Protein AF-A0A559J118-F1 (afdb_monomer_lite)

Sequence (179 aa):
MPCVEIKISGIELTEEFHTLVESSLTSALQEEISHVFPIELGFTEGSKEFEVCRQIAHNIMPGWTWITLEEARWAVRGRVDSDAVTARVHVLLLANAVYTPYRQEVAQKVKEVILPILKSSGKPVHLFVDVIEGEVDMTLPKDLFEPYLRDASDKLLTPGGVVQFIMAETMKALENERV

Foldseek 3Di:
DWEKEKEKEQDDCDPVLVVLLLVLLLQLCLQLLLQQQQVLLVDDPPDPLSVLLSVVSSLQSSVVYHYDYYYDFDADVNHGDNQEMEMEMEIEDEPSRGDPVSQVVSQVSSCVRVVVSRCVVVGHYHYHYGYHYDWDWDWRDCVSCVVPDPDPDGDTATSVSVSVSSSVSSVVVVVVVVD

pLDDT: mean 84.52, std 12.06, range [44.75, 97.06]

Radius of gyration: 18.4 Å; chains: 1; bounding box: 44×33×50 Å

Structure (mmCIF, N/CA/C/O backbone):
data_AF-A0A559J118-F1
#
_entry.id   AF-A0A559J118-F1
#
loop_
_atom_site.group_PDB
_atom_site.id
_atom_site.type_symbol
_atom_site.label_atom_id
_atom_site.label_alt_id
_atom_site.label_comp_id
_atom_site.label_asym_id
_atom_site.label_entity_id
_atom_site.label_seq_id
_atom_site.pdbx_PDB_ins_code
_atom_site.Cartn_x
_atom_site.Cartn_y
_atom_site.Cartn_z
_atom_site.occupancy
_atom_site.B_iso_or_equiv
_atom_site.auth_seq_id
_atom_site.auth_comp_id
_atom_site.auth_asym_id
_atom_site.auth_atom_id
_atom_site.pdbx_PDB_model_num
ATOM 1 N N . MET A 1 1 ? -0.985 -1.432 -9.648 1.00 68.81 1 MET A N 1
ATOM 2 C CA . MET A 1 1 ? -1.153 -0.347 -8.672 1.00 68.81 1 MET A CA 1
ATOM 3 C C . MET A 1 1 ? -1.927 -0.799 -7.477 1.00 68.81 1 MET A C 1
ATOM 5 O O . MET A 1 1 ? -2.841 -1.584 -7.689 1.00 68.81 1 MET A O 1
ATOM 9 N N . PRO A 1 2 ? -1.554 -0.330 -6.279 1.00 82.50 2 PRO A N 1
ATOM 10 C CA . PRO A 1 2 ? -2.226 -0.695 -5.050 1.00 82.50 2 PRO A CA 1
ATOM 11 C C . PRO A 1 2 ? -3.434 0.212 -4.787 1.00 82.50 2 PRO A C 1
ATOM 13 O O . PRO A 1 2 ? -3.292 1.408 -4.543 1.00 82.50 2 PRO A O 1
ATOM 16 N N . CYS A 1 3 ? -4.624 -0.373 -4.779 1.00 87.56 3 CYS A N 1
ATOM 17 C CA . CYS A 1 3 ? -5.732 0.154 -3.992 1.00 87.56 3 CYS A CA 1
ATOM 18 C C . CYS A 1 3 ? -5.719 -0.566 -2.641 1.00 87.56 3 CYS A C 1
ATOM 20 O O . CYS A 1 3 ? -5.677 -1.792 -2.597 1.00 87.56 3 CYS A O 1
ATOM 22 N N . VAL A 1 4 ? -5.711 0.172 -1.540 1.00 92.38 4 VAL A N 1
ATOM 23 C CA . VAL A 1 4 ? -5.685 -0.376 -0.188 1.00 92.38 4 VAL A CA 1
ATOM 24 C C . VAL A 1 4 ? -7.005 -0.065 0.491 1.00 92.38 4 VAL A C 1
ATOM 26 O O . VAL A 1 4 ? -7.297 1.084 0.808 1.00 92.38 4 VAL A O 1
ATOM 29 N N . GLU A 1 5 ? -7.792 -1.098 0.753 1.00 95.06 5 GLU A N 1
ATOM 30 C CA . GLU A 1 5 ? -9.034 -0.986 1.506 1.00 95.06 5 GLU A CA 1
ATOM 31 C C . GLU A 1 5 ? -8.819 -1.464 2.935 1.00 95.06 5 GLU A C 1
ATOM 33 O O . GLU A 1 5 ? -8.452 -2.619 3.173 1.00 95.06 5 GLU A O 1
ATOM 38 N N . ILE A 1 6 ? -9.080 -0.592 3.903 1.00 96.88 6 ILE A N 1
ATOM 39 C CA . ILE A 1 6 ? -8.840 -0.866 5.313 1.00 96.88 6 ILE A CA 1
ATOM 40 C C . ILE A 1 6 ? -10.147 -0.725 6.078 1.00 96.88 6 ILE A C 1
ATOM 42 O O . ILE A 1 6 ? -10.748 0.342 6.124 1.00 96.88 6 ILE A O 1
ATOM 46 N N . LYS A 1 7 ? -10.573 -1.809 6.726 1.00 96.88 7 LYS A N 1
ATOM 47 C CA . LYS A 1 7 ? -11.722 -1.805 7.638 1.00 96.88 7 LYS A CA 1
ATOM 48 C C . LYS A 1 7 ? -11.237 -2.025 9.061 1.00 96.88 7 LYS A C 1
ATOM 50 O O . LYS A 1 7 ? -10.631 -3.066 9.325 1.00 96.88 7 LYS A O 1
ATOM 55 N N . ILE A 1 8 ? -11.524 -1.091 9.967 1.00 95.62 8 ILE A N 1
ATOM 56 C CA . ILE A 1 8 ? -11.007 -1.094 11.346 1.00 95.62 8 ILE A CA 1
ATOM 57 C C . ILE A 1 8 ? -12.156 -1.013 12.352 1.00 95.62 8 ILE A C 1
ATOM 59 O O . ILE A 1 8 ? -13.116 -0.282 12.149 1.00 95.62 8 ILE A O 1
ATOM 63 N N . SER A 1 9 ? -12.047 -1.742 13.461 1.00 94.38 9 SER A N 1
ATOM 64 C CA . SER A 1 9 ? -12.923 -1.609 14.627 1.00 94.38 9 SER A CA 1
ATOM 65 C C . SER A 1 9 ? -12.130 -1.435 15.914 1.00 94.38 9 SER A C 1
ATOM 67 O O . SER A 1 9 ? -11.038 -1.990 16.042 1.00 94.38 9 SER A O 1
ATOM 69 N N . GLY A 1 10 ? -12.736 -0.796 16.917 1.00 91.06 10 GLY A N 1
ATOM 70 C CA . GLY A 1 10 ? -12.201 -0.738 18.284 1.00 91.06 10 GLY A CA 1
ATOM 71 C C . GLY A 1 10 ? -11.349 0.498 18.593 1.00 91.06 10 GLY A C 1
ATOM 72 O O . GLY A 1 10 ? -10.877 0.624 19.729 1.00 91.06 10 GLY A O 1
ATOM 73 N N . ILE A 1 11 ? -11.200 1.403 17.619 1.00 92.44 11 ILE A N 1
ATOM 74 C CA . ILE A 1 11 ? -10.596 2.738 17.735 1.00 92.44 11 ILE A CA 1
ATOM 75 C C . ILE A 1 11 ? -11.398 3.751 16.914 1.00 92.44 11 ILE A C 1
ATOM 77 O O . ILE A 1 11 ? -12.088 3.370 15.972 1.00 92.44 11 ILE A O 1
ATOM 81 N N . GLU A 1 12 ? -11.278 5.025 17.275 1.00 91.94 12 GLU A N 1
ATOM 82 C CA . GLU A 1 12 ? -11.799 6.147 16.495 1.00 91.94 12 GLU A CA 1
ATOM 83 C C . GLU A 1 12 ? -10.861 6.459 15.320 1.00 91.94 12 GLU A C 1
ATOM 85 O O . GLU A 1 12 ? -9.639 6.474 15.486 1.00 91.94 12 GLU A O 1
ATOM 90 N N . LEU A 1 13 ? -11.431 6.705 14.139 1.00 94.62 13 LEU A N 1
ATOM 91 C CA . LEU A 1 13 ? -10.691 7.063 12.928 1.00 94.62 13 LEU A CA 1
ATOM 92 C C . LEU A 1 13 ? -10.691 8.583 12.752 1.00 94.62 13 LEU A C 1
ATOM 94 O O . LEU A 1 13 ? -11.497 9.145 12.019 1.00 94.62 13 LEU A O 1
ATOM 98 N N . THR A 1 14 ? -9.807 9.262 13.478 1.00 95.69 14 THR A N 1
ATOM 99 C CA . THR A 1 14 ? -9.647 10.716 13.357 1.00 95.69 14 THR A CA 1
ATOM 100 C C . THR A 1 14 ? -8.950 11.093 12.046 1.00 95.69 14 THR A C 1
ATOM 102 O O . THR A 1 14 ? -8.224 10.289 11.466 1.00 95.69 14 THR A O 1
ATOM 105 N N . GLU A 1 15 ? -9.087 12.346 11.609 1.00 96.12 15 GLU A N 1
ATOM 106 C CA . GLU A 1 15 ? -8.354 12.883 10.445 1.00 96.12 15 GLU A CA 1
ATOM 107 C C . GLU A 1 15 ? -6.827 12.710 10.568 1.00 96.12 15 GLU A C 1
ATOM 109 O O . GLU A 1 15 ? -6.138 12.394 9.597 1.00 96.12 15 GLU A O 1
ATOM 114 N N . GLU A 1 16 ? -6.283 12.856 11.781 1.00 96.00 16 GLU A N 1
ATOM 115 C CA . GLU A 1 16 ? -4.859 12.619 12.053 1.00 96.00 16 GLU A CA 1
ATOM 116 C C . GLU A 1 16 ? -4.479 11.148 11.847 1.00 96.00 16 GLU A C 1
ATOM 118 O O . GLU A 1 16 ? -3.426 10.848 11.281 1.00 96.00 16 GLU A O 1
ATOM 123 N N . PHE A 1 17 ? -5.346 10.223 12.271 1.00 95.69 17 PHE A N 1
ATOM 124 C CA . PHE A 1 17 ? -5.152 8.792 12.062 1.00 95.69 17 PHE A CA 1
ATOM 125 C C . PHE A 1 17 ? -5.216 8.431 10.573 1.00 95.69 17 PHE A C 1
ATOM 127 O O . PHE A 1 17 ? -4.347 7.704 10.089 1.00 95.69 17 PHE A O 1
ATOM 134 N N . HIS A 1 18 ? -6.202 8.972 9.849 1.00 96.12 18 HIS A N 1
ATOM 135 C CA . HIS A 1 18 ? -6.320 8.836 8.396 1.00 96.12 18 HIS A CA 1
ATOM 136 C C . HIS A 1 18 ? -5.038 9.289 7.700 1.00 96.12 18 HIS A C 1
ATOM 138 O O . HIS A 1 18 ? -4.375 8.484 7.049 1.00 96.12 18 HIS A O 1
ATOM 144 N N . THR A 1 19 ? -4.620 10.530 7.950 1.00 96.50 19 THR A N 1
ATOM 145 C CA . THR A 1 19 ? -3.414 11.117 7.352 1.00 96.50 19 THR A CA 1
ATOM 146 C C . THR A 1 19 ? -2.168 10.278 7.646 1.00 96.50 19 THR A C 1
ATOM 148 O O . THR A 1 19 ? -1.349 10.034 6.755 1.00 96.50 19 THR A O 1
ATOM 151 N N . LEU A 1 20 ? -2.009 9.807 8.889 1.00 96.19 20 LEU A N 1
ATOM 152 C CA . LEU A 1 20 ? -0.879 8.966 9.283 1.00 96.19 20 LEU A CA 1
ATOM 153 C C . LEU A 1 20 ? -0.863 7.642 8.512 1.00 96.19 20 LEU A C 1
ATOM 155 O O . LEU A 1 20 ? 0.184 7.247 7.998 1.00 96.19 20 LEU A O 1
ATOM 159 N N . VAL A 1 21 ? -2.000 6.951 8.430 1.00 95.88 21 VAL A N 1
ATOM 160 C CA . VAL A 1 21 ? -2.093 5.665 7.732 1.00 95.88 21 VAL A CA 1
ATOM 161 C C . VAL A 1 21 ? -1.891 5.839 6.231 1.00 95.88 21 VAL A C 1
ATOM 163 O O . VAL A 1 21 ? -1.088 5.113 5.645 1.00 95.88 21 VAL A O 1
ATOM 166 N N . GLU A 1 22 ? -2.577 6.803 5.622 1.00 95.56 22 GLU A N 1
ATOM 167 C CA . GLU A 1 22 ? -2.520 7.081 4.187 1.00 95.56 22 GLU A CA 1
ATOM 168 C C . GLU A 1 22 ? -1.095 7.426 3.747 1.00 95.56 22 GLU A C 1
ATOM 170 O O . GLU A 1 22 ? -0.567 6.819 2.813 1.00 95.56 22 GLU A O 1
ATOM 175 N N . SER A 1 23 ? -0.424 8.331 4.464 1.00 95.12 23 SER A N 1
ATOM 176 C CA . SER A 1 23 ? 0.960 8.705 4.155 1.00 95.12 23 SER A CA 1
ATOM 177 C C . SER A 1 23 ? 1.944 7.550 4.372 1.00 95.12 23 SER A C 1
ATOM 179 O O . SER A 1 23 ? 2.778 7.287 3.502 1.00 95.12 23 SER A O 1
ATOM 181 N N . SER A 1 24 ? 1.822 6.815 5.483 1.00 95.38 24 SER A N 1
ATOM 182 C CA . SER A 1 24 ? 2.737 5.713 5.809 1.00 95.38 24 SER A CA 1
ATOM 183 C C . SER A 1 24 ? 2.621 4.557 4.817 1.00 95.38 24 SER A C 1
ATOM 185 O O . SER A 1 24 ? 3.631 4.014 4.370 1.00 95.38 24 SER A O 1
ATOM 187 N N . LEU A 1 25 ? 1.395 4.184 4.442 1.00 94.62 25 LEU A N 1
ATOM 188 C CA . LEU A 1 25 ? 1.163 3.126 3.464 1.00 94.62 25 LEU A CA 1
ATOM 189 C C . LEU A 1 25 ? 1.554 3.545 2.055 1.00 94.62 25 LEU A C 1
ATOM 191 O O . LEU A 1 25 ? 2.180 2.750 1.360 1.00 94.62 25 LEU A O 1
ATOM 195 N N . THR A 1 26 ? 1.223 4.771 1.644 1.00 93.31 26 THR A N 1
ATOM 196 C CA . THR A 1 26 ? 1.616 5.277 0.322 1.00 93.31 26 THR A CA 1
ATOM 197 C C . THR A 1 26 ? 3.131 5.235 0.171 1.00 93.31 26 THR A C 1
ATOM 199 O O . THR A 1 26 ? 3.627 4.687 -0.809 1.00 93.31 26 THR A O 1
ATOM 202 N N . SER A 1 27 ? 3.872 5.719 1.173 1.00 93.31 27 SER A N 1
ATOM 203 C CA . SER A 1 27 ? 5.338 5.686 1.161 1.00 93.31 27 SER A CA 1
ATOM 204 C C . SER A 1 27 ? 5.892 4.259 1.126 1.00 93.31 27 SER A C 1
ATOM 206 O O . SER A 1 27 ? 6.823 3.981 0.373 1.00 93.31 27 SER A O 1
ATOM 208 N N . ALA A 1 28 ? 5.336 3.343 1.922 1.00 92.44 28 ALA A N 1
ATOM 209 C CA . ALA A 1 28 ? 5.837 1.974 1.996 1.00 92.44 28 ALA A CA 1
ATOM 210 C C . ALA A 1 28 ? 5.549 1.168 0.721 1.00 92.44 28 ALA A C 1
ATOM 212 O O . ALA A 1 28 ? 6.398 0.409 0.259 1.00 92.44 28 ALA A O 1
ATOM 213 N N . LEU A 1 29 ? 4.367 1.350 0.131 1.00 90.75 29 LEU A N 1
ATOM 214 C CA . LEU A 1 29 ? 3.996 0.713 -1.131 1.00 90.75 29 LEU A CA 1
ATOM 215 C C . LEU A 1 29 ? 4.742 1.322 -2.317 1.00 90.75 29 LEU A C 1
ATOM 217 O O . LEU A 1 29 ? 5.098 0.595 -3.240 1.00 90.75 29 LEU A O 1
ATOM 221 N N . GLN A 1 30 ? 5.018 2.628 -2.287 1.00 90.75 30 GLN A N 1
ATOM 222 C CA . GLN A 1 30 ? 5.891 3.284 -3.255 1.00 90.75 30 GLN A CA 1
ATOM 223 C C . GLN A 1 30 ? 7.279 2.644 -3.267 1.00 90.75 30 GLN A C 1
ATOM 225 O O . GLN A 1 30 ? 7.756 2.265 -4.336 1.00 90.75 30 GLN A O 1
ATOM 230 N N . GLU A 1 31 ? 7.910 2.488 -2.104 1.00 90.75 31 GLU A N 1
ATOM 231 C CA . GLU A 1 31 ? 9.227 1.858 -1.994 1.00 90.75 31 GLU A CA 1
ATOM 232 C C . GLU A 1 31 ? 9.198 0.407 -2.497 1.00 90.75 31 GLU A C 1
ATOM 234 O O . GLU A 1 31 ? 9.971 0.050 -3.386 1.00 90.75 31 GLU A O 1
ATOM 239 N N . GLU A 1 32 ? 8.262 -0.397 -1.991 1.00 89.69 32 GLU A N 1
ATOM 240 C CA . GLU A 1 32 ? 8.183 -1.828 -2.291 1.00 89.69 32 GLU A CA 1
ATOM 241 C C . GLU A 1 32 ? 7.863 -2.095 -3.768 1.00 89.69 32 GLU A C 1
ATOM 243 O O . GLU A 1 32 ? 8.585 -2.808 -4.464 1.00 89.69 32 GLU A O 1
ATOM 248 N N . ILE A 1 33 ? 6.807 -1.474 -4.300 1.00 87.00 33 ILE A N 1
ATOM 249 C CA . ILE A 1 33 ? 6.373 -1.733 -5.675 1.00 87.00 33 ILE A CA 1
ATOM 250 C C . ILE A 1 33 ? 7.382 -1.158 -6.671 1.00 87.00 33 ILE A C 1
ATOM 252 O O . ILE A 1 33 ? 7.645 -1.795 -7.686 1.00 87.00 33 ILE A O 1
ATOM 256 N N . SER A 1 34 ? 7.982 0.007 -6.401 1.00 88.31 34 SER A N 1
ATOM 257 C CA . SER A 1 34 ? 9.007 0.559 -7.301 1.00 88.31 34 SER A CA 1
ATOM 258 C C . SER A 1 34 ? 10.265 -0.306 -7.377 1.00 88.31 34 SER A C 1
ATOM 260 O O . SER A 1 34 ? 10.939 -0.290 -8.404 1.00 88.31 34 SER A O 1
ATOM 262 N N . HIS A 1 35 ? 10.568 -1.074 -6.329 1.00 88.69 35 HIS A N 1
ATOM 263 C CA . HIS A 1 35 ? 11.668 -2.030 -6.321 1.00 88.69 35 HIS A CA 1
ATOM 264 C C . HIS A 1 35 ? 11.339 -3.310 -7.103 1.00 88.69 35 HIS A C 1
ATOM 266 O O . HIS A 1 35 ? 12.155 -3.767 -7.901 1.00 88.69 35 HIS A O 1
ATOM 272 N N . VAL A 1 36 ? 10.136 -3.859 -6.917 1.00 85.00 36 VAL A N 1
ATOM 273 C CA . VAL A 1 36 ? 9.718 -5.118 -7.558 1.00 85.00 36 VAL A CA 1
ATOM 274 C C . VAL A 1 36 ? 9.415 -4.938 -9.047 1.00 85.00 36 VAL A C 1
ATOM 276 O O . VAL A 1 36 ? 9.750 -5.790 -9.868 1.00 85.00 36 VAL A O 1
ATOM 279 N N . PHE A 1 37 ? 8.801 -3.817 -9.422 1.00 83.81 37 PHE A N 1
ATOM 280 C CA . PHE A 1 37 ? 8.283 -3.606 -10.772 1.00 83.81 37 PHE A CA 1
ATOM 281 C C . PHE A 1 37 ? 9.342 -3.738 -11.892 1.00 83.81 37 PHE A C 1
ATOM 283 O O . PHE A 1 37 ? 9.066 -4.420 -12.877 1.00 83.81 37 PHE A O 1
ATOM 290 N N . PRO A 1 38 ? 10.565 -3.180 -11.781 1.00 87.94 38 PRO A N 1
ATOM 291 C CA . PRO A 1 38 ? 11.620 -3.388 -12.777 1.00 87.94 38 PRO A CA 1
ATOM 292 C C . PRO A 1 38 ? 12.035 -4.857 -12.958 1.00 87.94 38 PRO A C 1
ATOM 294 O O . PRO A 1 38 ? 12.374 -5.259 -14.071 1.00 87.94 38 PRO A O 1
ATOM 297 N N . ILE A 1 39 ? 12.000 -5.658 -11.887 1.00 87.06 39 ILE A N 1
ATOM 298 C CA . ILE A 1 39 ? 12.344 -7.089 -11.935 1.00 87.06 39 ILE A CA 1
ATOM 299 C C . ILE A 1 39 ? 11.309 -7.840 -12.773 1.00 87.06 39 ILE A C 1
ATOM 301 O O . ILE A 1 39 ? 11.674 -8.640 -13.633 1.00 87.06 39 ILE A O 1
ATOM 305 N N . GLU A 1 40 ? 10.025 -7.524 -12.585 1.00 80.38 40 GLU A N 1
ATOM 306 C CA . GLU A 1 40 ? 8.917 -8.084 -13.375 1.00 80.38 40 GLU A CA 1
ATOM 307 C C . GLU A 1 40 ? 9.015 -7.729 -14.863 1.00 80.38 40 GLU A C 1
ATOM 309 O O . GLU A 1 40 ? 8.634 -8.516 -15.729 1.00 80.38 40 GLU A O 1
ATOM 314 N N . LEU A 1 41 ? 9.582 -6.563 -15.182 1.00 83.31 41 LEU A N 1
ATOM 315 C CA . LEU A 1 41 ? 9.878 -6.169 -16.561 1.00 83.31 41 LEU A CA 1
ATOM 316 C C . LEU A 1 41 ? 11.108 -6.880 -17.152 1.00 83.31 41 LEU A C 1
ATOM 318 O O . LEU A 1 41 ? 11.414 -6.700 -18.332 1.00 83.31 41 LEU A O 1
ATOM 322 N N . GLY A 1 42 ? 11.801 -7.705 -16.363 1.00 86.19 42 GLY A N 1
ATOM 323 C CA . GLY A 1 42 ? 12.974 -8.469 -16.779 1.00 86.19 42 GLY A CA 1
ATOM 324 C C . GLY A 1 42 ? 14.297 -7.714 -16.645 1.00 86.19 42 GLY A C 1
ATOM 325 O O . GLY A 1 42 ? 15.311 -8.175 -17.176 1.00 86.19 42 GLY A O 1
ATOM 326 N N . PHE A 1 43 ? 14.327 -6.571 -15.953 1.00 89.75 43 PHE A N 1
ATOM 327 C CA . PHE A 1 43 ? 15.576 -5.863 -15.689 1.00 89.75 43 PHE A CA 1
ATOM 328 C C . PHE A 1 43 ? 16.336 -6.504 -14.531 1.00 89.75 43 PHE A C 1
ATOM 330 O O . PHE A 1 43 ? 15.778 -6.859 -13.497 1.00 89.75 43 PHE A O 1
ATOM 337 N N . THR A 1 44 ? 17.648 -6.652 -14.711 1.00 92.38 44 THR A N 1
ATOM 338 C CA . THR A 1 44 ? 18.525 -7.213 -13.678 1.00 92.38 44 THR A CA 1
ATOM 339 C C . THR A 1 44 ? 18.790 -6.164 -12.606 1.00 92.38 44 THR A C 1
ATOM 341 O O . THR A 1 44 ? 19.139 -5.031 -12.936 1.00 92.38 44 THR A O 1
ATOM 344 N N . GLU A 1 45 ? 18.665 -6.531 -11.335 1.00 91.81 45 GLU A N 1
ATOM 345 C CA . GLU A 1 45 ? 18.961 -5.634 -10.217 1.00 91.81 45 GLU A CA 1
ATOM 346 C C . GLU A 1 45 ? 20.385 -5.052 -10.319 1.00 91.81 45 GLU A C 1
ATOM 348 O O . GLU A 1 45 ? 21.342 -5.752 -10.661 1.00 91.81 45 GLU A O 1
ATOM 353 N N . GLY A 1 46 ? 20.513 -3.742 -10.089 1.00 90.06 46 GLY A N 1
ATOM 354 C CA . GLY A 1 46 ? 21.766 -2.995 -10.247 1.00 90.06 46 GLY A CA 1
ATOM 355 C C . GLY A 1 46 ? 22.149 -2.649 -11.694 1.00 90.06 46 GLY A C 1
ATOM 356 O O . GLY A 1 46 ? 23.152 -1.964 -11.908 1.00 90.06 46 GLY A O 1
ATOM 357 N N . SER A 1 47 ? 21.377 -3.083 -12.698 1.00 94.94 47 SER A N 1
ATOM 358 C CA . SER A 1 47 ? 21.516 -2.569 -14.067 1.00 94.94 47 SER A CA 1
ATOM 359 C C . SER A 1 47 ? 21.036 -1.119 -14.167 1.00 94.94 47 SER A C 1
ATOM 361 O O . SER A 1 47 ? 20.248 -0.636 -13.352 1.00 94.94 47 SER A O 1
ATOM 363 N N . LYS A 1 48 ? 21.490 -0.410 -15.203 1.00 93.50 48 LYS A N 1
ATOM 364 C CA . LYS A 1 48 ? 21.070 0.976 -15.431 1.00 93.50 48 LYS A CA 1
ATOM 365 C C . LYS A 1 48 ? 19.571 1.054 -15.737 1.00 93.50 48 LYS A C 1
ATOM 367 O O . LYS A 1 48 ? 18.882 1.946 -15.255 1.00 93.50 48 LYS A O 1
ATOM 372 N N . GLU A 1 49 ? 19.074 0.095 -16.511 1.00 93.19 49 GLU A N 1
ATOM 373 C CA . GLU A 1 49 ? 17.666 -0.088 -16.846 1.00 93.19 49 GLU A CA 1
ATOM 374 C C . GLU A 1 49 ? 16.814 -0.258 -15.586 1.00 93.19 49 GLU A C 1
ATOM 376 O O . GLU A 1 49 ? 15.767 0.377 -15.459 1.00 93.19 49 GLU A O 1
ATOM 381 N N . PHE A 1 50 ? 17.296 -1.064 -14.636 1.00 93.88 50 PHE A N 1
ATOM 382 C CA . PHE A 1 50 ? 16.639 -1.275 -13.353 1.00 93.88 50 PHE A CA 1
ATOM 383 C C . PHE A 1 50 ? 16.518 0.027 -12.556 1.00 93.88 50 PHE A C 1
ATOM 385 O O . PHE A 1 50 ? 15.413 0.377 -12.147 1.00 93.88 50 PHE A O 1
ATOM 392 N N . GLU A 1 51 ? 17.611 0.777 -12.379 1.00 94.38 51 GLU A N 1
ATOM 393 C CA . GLU A 1 51 ? 17.592 2.013 -11.580 1.00 94.38 51 GLU A CA 1
ATOM 394 C C . GLU A 1 51 ? 16.708 3.100 -12.205 1.00 94.38 51 GLU A C 1
ATOM 396 O O . GLU A 1 51 ? 15.928 3.751 -11.508 1.00 94.38 51 GLU A O 1
ATOM 401 N N . VAL A 1 52 ? 16.767 3.264 -13.531 1.00 92.31 52 VAL A N 1
ATOM 402 C CA . VAL A 1 52 ? 15.916 4.227 -14.246 1.00 92.31 52 VAL A CA 1
ATOM 403 C C . VAL A 1 52 ? 14.443 3.834 -14.134 1.00 92.31 52 VAL A C 1
ATOM 405 O O . VAL A 1 52 ? 13.608 4.669 -13.781 1.00 92.31 52 VAL A O 1
ATOM 408 N N . CYS A 1 53 ? 14.111 2.563 -14.381 1.00 89.88 53 CYS A N 1
ATOM 409 C CA . CYS A 1 53 ? 12.741 2.073 -14.260 1.00 89.88 53 CYS A CA 1
ATOM 410 C C . CYS A 1 53 ? 12.213 2.222 -12.829 1.00 89.88 53 CYS A C 1
ATOM 412 O O . CYS A 1 53 ? 11.076 2.656 -12.631 1.00 89.88 53 CYS A O 1
ATOM 414 N N . ARG A 1 54 ? 13.039 1.898 -11.828 1.00 92.12 54 ARG A N 1
ATOM 415 C CA . ARG A 1 54 ? 12.718 2.065 -10.409 1.00 92.12 54 ARG A CA 1
ATOM 416 C C . ARG A 1 54 ? 12.404 3.520 -10.092 1.00 92.12 54 ARG A C 1
ATOM 418 O O . ARG A 1 54 ? 11.379 3.789 -9.475 1.00 92.12 54 ARG A O 1
ATOM 425 N N . GLN A 1 55 ? 13.232 4.460 -10.547 1.00 90.56 55 GLN A N 1
ATOM 426 C CA . GLN A 1 55 ? 13.015 5.889 -10.314 1.00 90.56 55 GLN A CA 1
ATOM 427 C C . GLN A 1 55 ? 11.712 6.388 -10.952 1.00 90.56 55 GLN A C 1
ATOM 429 O O . GLN A 1 55 ? 10.971 7.148 -10.325 1.00 90.56 55 GLN A O 1
ATOM 434 N N . ILE A 1 56 ? 11.410 5.953 -12.178 1.00 87.31 56 ILE A N 1
ATOM 435 C CA . ILE A 1 56 ? 10.158 6.294 -12.866 1.00 87.31 56 ILE A CA 1
ATOM 436 C C . ILE A 1 56 ? 8.965 5.730 -12.088 1.00 87.31 56 ILE A C 1
ATOM 438 O O . ILE A 1 56 ? 8.065 6.484 -11.723 1.00 87.31 56 ILE A O 1
ATOM 442 N N . ALA A 1 57 ? 8.977 4.432 -11.772 1.00 86.00 57 ALA A N 1
ATOM 443 C CA . ALA A 1 57 ? 7.914 3.792 -11.001 1.00 86.00 57 ALA A CA 1
ATOM 444 C C . ALA A 1 57 ? 7.716 4.476 -9.638 1.00 86.00 57 ALA A C 1
ATOM 446 O O . ALA A 1 57 ? 6.583 4.756 -9.248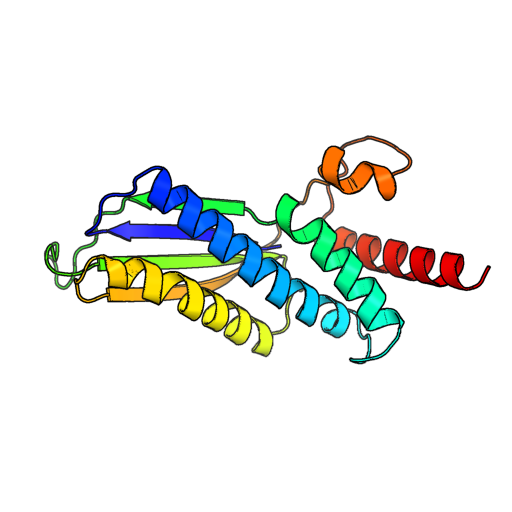 1.00 86.00 57 ALA A O 1
ATOM 447 N N . HIS A 1 58 ? 8.811 4.814 -8.954 1.00 89.06 58 HIS A N 1
ATOM 448 C CA . HIS A 1 58 ? 8.806 5.524 -7.681 1.00 89.06 58 HIS A CA 1
ATOM 449 C C . HIS A 1 58 ? 8.142 6.900 -7.792 1.00 89.06 58 HIS A C 1
ATOM 451 O O . HIS A 1 58 ? 7.296 7.231 -6.969 1.00 89.06 58 HIS A O 1
ATOM 457 N N . ASN A 1 59 ? 8.477 7.699 -8.806 1.00 84.62 59 ASN A N 1
ATOM 458 C CA . ASN A 1 59 ? 7.914 9.044 -8.979 1.00 84.62 59 ASN A CA 1
ATOM 459 C C . ASN A 1 59 ? 6.409 9.028 -9.241 1.00 84.62 59 ASN A C 1
ATOM 461 O O . ASN A 1 59 ? 5.705 9.968 -8.884 1.00 84.62 59 ASN A O 1
ATOM 465 N N . ILE A 1 60 ? 5.931 7.963 -9.873 1.00 80.00 60 ILE A N 1
ATOM 466 C CA . ILE A 1 60 ? 4.551 7.883 -10.305 1.00 80.00 60 ILE A CA 1
ATOM 467 C C . ILE A 1 60 ? 3.647 7.255 -9.229 1.00 80.00 60 ILE A C 1
ATOM 469 O O . ILE A 1 60 ? 2.503 7.683 -9.064 1.00 80.00 60 ILE A O 1
ATOM 473 N N . MET A 1 61 ? 4.147 6.268 -8.476 1.00 82.19 61 MET A N 1
ATOM 474 C CA . MET A 1 61 ? 3.341 5.460 -7.547 1.00 82.19 61 MET A CA 1
ATOM 475 C C . MET A 1 61 ? 2.442 6.254 -6.578 1.00 82.19 61 MET A C 1
ATOM 477 O O . MET A 1 61 ? 1.328 5.785 -6.332 1.00 82.19 61 MET A O 1
ATOM 481 N N . PRO A 1 62 ? 2.834 7.432 -6.041 1.00 82.31 62 PRO A N 1
ATOM 482 C CA . PRO A 1 62 ? 1.961 8.205 -5.157 1.00 82.31 62 PRO A CA 1
ATOM 483 C C . PRO A 1 62 ? 0.630 8.622 -5.796 1.00 82.31 62 PRO A C 1
ATOM 485 O O . PRO A 1 62 ? -0.408 8.484 -5.162 1.00 82.31 62 PRO A O 1
ATOM 488 N N . GLY A 1 63 ? 0.620 9.045 -7.067 1.00 79.31 63 GLY A N 1
ATOM 489 C CA . GLY A 1 63 ? -0.615 9.423 -7.788 1.00 79.31 63 GLY A CA 1
ATOM 490 C C . GLY A 1 63 ? -1.520 8.251 -8.162 1.00 79.31 63 GLY A C 1
ATOM 491 O O . GLY A 1 63 ? -2.581 8.407 -8.761 1.00 79.31 63 GLY A O 1
ATOM 492 N N . TRP A 1 64 ? -1.046 7.061 -7.849 1.00 80.88 64 TRP A N 1
ATOM 493 C CA . TRP A 1 64 ? -1.467 5.780 -8.374 1.00 80.88 64 TRP A CA 1
ATOM 494 C C . TRP A 1 64 ? -1.800 4.806 -7.232 1.00 80.88 64 TRP A C 1
ATOM 496 O O . TRP A 1 64 ? -2.345 3.726 -7.457 1.00 80.88 64 TRP A O 1
ATOM 506 N N . THR A 1 65 ? -1.515 5.213 -5.994 1.00 86.81 65 THR A N 1
ATOM 507 C CA . THR A 1 65 ? -1.869 4.506 -4.770 1.00 86.81 65 THR A CA 1
ATOM 508 C C . THR A 1 65 ? -3.150 5.100 -4.225 1.00 86.81 65 THR A C 1
ATOM 510 O O . THR A 1 65 ? -3.214 6.292 -3.933 1.00 86.81 65 THR A O 1
ATOM 513 N N . TRP A 1 66 ? -4.181 4.275 -4.096 1.00 88.00 66 TRP A N 1
ATOM 514 C CA . TRP A 1 66 ? -5.455 4.692 -3.521 1.00 88.00 66 TRP A CA 1
ATOM 515 C C . TRP A 1 66 ? -5.627 4.011 -2.184 1.00 88.00 66 TRP A C 1
ATOM 517 O O . TRP A 1 66 ? -5.345 2.825 -2.056 1.00 88.00 66 TRP A O 1
ATOM 527 N N . ILE A 1 67 ? -6.069 4.754 -1.180 1.00 92.62 67 ILE A N 1
ATOM 528 C CA . ILE A 1 67 ? -6.254 4.221 0.162 1.00 92.62 67 ILE A CA 1
ATOM 529 C C . ILE A 1 67 ? -7.631 4.654 0.634 1.00 92.62 67 ILE A C 1
ATOM 531 O O . ILE A 1 67 ? -8.004 5.818 0.517 1.00 92.62 67 ILE A O 1
ATOM 535 N N . THR A 1 68 ? -8.394 3.700 1.151 1.00 94.62 68 THR A N 1
ATOM 536 C CA . THR A 1 68 ? -9.652 3.959 1.839 1.00 94.62 68 THR A CA 1
ATOM 537 C C . THR A 1 68 ? -9.612 3.330 3.220 1.00 94.62 68 THR A C 1
ATOM 539 O O . THR A 1 68 ? -9.154 2.199 3.404 1.00 94.62 68 THR A O 1
ATOM 542 N N . LEU A 1 69 ? -10.074 4.096 4.202 1.00 96.44 69 LEU A N 1
ATOM 543 C CA . LEU A 1 69 ? -10.203 3.682 5.586 1.00 96.44 69 LEU A CA 1
ATOM 544 C C . LEU A 1 69 ? -11.662 3.826 5.991 1.00 96.44 69 LEU A C 1
ATOM 546 O O . LEU A 1 69 ? -12.258 4.889 5.829 1.00 96.44 69 LEU A O 1
ATOM 550 N N . GLU A 1 70 ? -12.221 2.762 6.550 1.00 96.50 70 GLU A N 1
ATOM 551 C CA . GLU A 1 70 ? -13.602 2.731 7.009 1.00 96.50 70 GLU A CA 1
ATOM 552 C C . GLU A 1 70 ? -13.696 2.136 8.413 1.00 96.50 70 GLU A C 1
ATOM 554 O O . GLU A 1 70 ? -13.066 1.117 8.735 1.00 96.50 70 GLU A O 1
ATOM 559 N N . GLU A 1 71 ? -14.556 2.729 9.240 1.00 94.56 71 GLU A N 1
ATOM 560 C CA . GLU A 1 71 ? -14.956 2.111 10.497 1.00 94.56 71 GLU A CA 1
ATOM 561 C C . GLU A 1 71 ? -15.854 0.902 10.205 1.00 94.56 71 GLU A C 1
ATOM 563 O O . GLU A 1 71 ? -16.753 0.927 9.361 1.00 94.56 71 GLU A O 1
ATOM 568 N N . ALA A 1 72 ? -15.614 -0.189 10.920 1.00 92.56 72 ALA A N 1
ATOM 569 C CA . ALA A 1 72 ? -16.366 -1.418 10.793 1.00 92.56 72 ALA A CA 1
ATOM 570 C C . ALA A 1 72 ? -16.757 -1.964 12.163 1.00 92.56 72 ALA A C 1
ATOM 572 O O . ALA A 1 72 ? -16.086 -1.763 13.172 1.00 92.56 72 ALA A O 1
ATOM 573 N N . ARG A 1 73 ? -17.833 -2.750 12.190 1.00 90.31 73 ARG A N 1
ATOM 574 C CA . ARG A 1 73 ? -18.249 -3.500 13.375 1.00 90.31 73 ARG A CA 1
ATOM 575 C C . ARG A 1 73 ? -17.897 -4.970 13.205 1.00 90.31 73 ARG A C 1
ATOM 577 O O . ARG A 1 73 ? -18.485 -5.651 12.368 1.00 90.31 73 ARG A O 1
ATOM 584 N N . TRP A 1 74 ? -16.995 -5.469 14.042 1.00 87.62 74 TRP A N 1
ATOM 585 C CA . TRP A 1 74 ? -16.575 -6.869 14.031 1.00 87.62 74 TRP A CA 1
ATOM 586 C C . TRP A 1 74 ? -17.141 -7.619 15.231 1.00 87.62 74 TRP A C 1
ATOM 588 O O . TRP A 1 74 ? -17.175 -7.105 16.348 1.00 87.62 74 TRP A O 1
ATOM 598 N N . ALA A 1 75 ? -17.603 -8.846 14.992 1.00 85.81 75 ALA A N 1
ATOM 599 C CA . ALA A 1 75 ? -18.044 -9.752 16.041 1.00 85.81 75 ALA A CA 1
ATOM 600 C C . ALA A 1 75 ? -17.136 -10.985 16.064 1.00 85.81 75 ALA A C 1
ATOM 602 O O . ALA A 1 75 ? -17.119 -11.775 15.121 1.00 85.81 75 ALA A O 1
ATOM 603 N N . VAL A 1 76 ? -16.412 -11.178 17.162 1.00 73.19 76 VAL A N 1
ATOM 604 C CA . VAL A 1 76 ? -15.587 -12.360 17.412 1.00 73.19 76 VAL A CA 1
ATOM 605 C C . VAL A 1 76 ? -16.386 -13.296 18.314 1.00 73.19 76 VAL A C 1
ATOM 607 O O . VAL A 1 76 ? -16.891 -12.897 19.361 1.00 73.19 76 VAL A O 1
ATOM 610 N N . ARG A 1 77 ? -16.571 -14.553 17.885 1.00 80.00 77 ARG A N 1
ATOM 611 C CA . ARG A 1 77 ? -17.404 -15.548 18.600 1.00 80.00 77 ARG A CA 1
ATOM 612 C C . ARG A 1 77 ? -18.839 -15.055 18.873 1.00 80.00 77 ARG A C 1
ATOM 614 O O . ARG A 1 77 ? -19.434 -15.377 19.898 1.00 80.00 77 ARG A O 1
ATOM 621 N N . GLY A 1 78 ? -19.389 -14.256 17.956 1.00 84.69 78 GLY A N 1
ATOM 622 C CA . GLY A 1 78 ? -20.750 -13.721 18.051 1.00 84.69 78 GLY A CA 1
ATOM 623 C C . GLY A 1 78 ? -20.915 -12.510 18.977 1.00 84.69 78 GLY A C 1
ATOM 624 O O . GLY A 1 78 ? -22.049 -12.132 19.263 1.00 84.69 78 GLY A O 1
ATOM 625 N N . ARG A 1 79 ? -19.825 -11.890 19.452 1.00 84.81 79 ARG A N 1
ATOM 626 C CA . ARG A 1 79 ? -19.866 -10.677 20.286 1.00 84.81 79 ARG A CA 1
ATOM 627 C C . ARG A 1 79 ? -18.871 -9.641 19.785 1.00 84.81 79 ARG A C 1
ATOM 629 O O . ARG A 1 79 ? -17.824 -10.001 19.262 1.00 84.81 79 ARG A O 1
ATOM 636 N N . VAL A 1 80 ? -19.205 -8.363 19.940 1.00 84.25 80 VAL A N 1
ATOM 637 C CA . VAL A 1 80 ? -18.239 -7.285 19.698 1.00 84.25 80 VAL A CA 1
ATOM 638 C C . VAL A 1 80 ? -17.208 -7.336 20.816 1.00 84.25 80 VAL A C 1
ATOM 640 O O . VAL A 1 80 ? -17.585 -7.334 21.987 1.00 84.25 80 VAL A O 1
ATOM 643 N N . ASP A 1 81 ? -15.936 -7.415 20.445 1.00 82.81 81 ASP A N 1
ATOM 644 C CA . ASP A 1 81 ? -14.825 -7.314 21.382 1.00 82.81 81 ASP A CA 1
ATOM 645 C C . ASP A 1 81 ? -14.385 -5.848 21.453 1.00 82.81 81 ASP A C 1
ATOM 647 O O . ASP A 1 81 ? -13.761 -5.335 20.527 1.00 82.81 81 ASP A O 1
ATOM 651 N N . SER A 1 82 ? -14.788 -5.144 22.513 1.00 84.00 82 SER A N 1
ATOM 652 C CA . SER A 1 82 ? -14.428 -3.736 22.731 1.00 84.00 82 SER A CA 1
ATOM 653 C C . SER A 1 82 ? -12.985 -3.547 23.200 1.00 84.00 82 SER A C 1
ATOM 655 O O . SER A 1 82 ? -12.455 -2.428 23.132 1.00 84.00 82 SER A O 1
ATOM 657 N N . ASP A 1 83 ? -12.359 -4.626 23.670 1.00 89.88 83 ASP A N 1
ATOM 658 C CA . ASP A 1 83 ? -11.048 -4.603 24.309 1.00 89.88 83 ASP A CA 1
ATOM 659 C C . ASP A 1 83 ? -9.923 -4.866 23.305 1.00 89.88 83 ASP A C 1
ATOM 661 O O . ASP A 1 83 ? -8.758 -4.689 23.645 1.00 89.88 83 ASP A O 1
ATOM 665 N N . ALA A 1 84 ? -10.257 -5.204 22.056 1.00 92.62 84 ALA A N 1
ATOM 666 C CA . ALA A 1 84 ? -9.315 -5.419 20.966 1.00 92.62 84 ALA A CA 1
ATOM 667 C C . ALA A 1 84 ? -9.566 -4.473 19.781 1.00 92.62 84 ALA A C 1
ATOM 669 O O . ALA A 1 84 ? -10.673 -3.985 19.547 1.00 92.62 84 ALA A O 1
ATOM 670 N N . VAL A 1 85 ? -8.519 -4.253 18.991 1.00 94.81 85 VAL A N 1
ATOM 671 C CA . VAL A 1 85 ? -8.602 -3.638 17.665 1.00 94.81 85 VAL A CA 1
ATOM 672 C C . VAL A 1 85 ? -8.608 -4.747 16.631 1.00 94.81 85 VAL A C 1
ATOM 674 O O . VAL A 1 85 ? -7.746 -5.625 16.653 1.00 94.81 85 VAL A O 1
ATOM 677 N N . THR A 1 86 ? -9.560 -4.706 15.706 1.00 94.75 86 THR A N 1
ATOM 678 C CA . THR A 1 86 ? -9.579 -5.621 14.560 1.00 94.75 86 THR A CA 1
ATOM 679 C C . THR A 1 86 ? -9.452 -4.812 13.288 1.00 94.75 86 THR A C 1
ATOM 681 O O . THR A 1 86 ? -10.188 -3.848 13.100 1.00 94.75 86 THR A O 1
ATOM 684 N N . ALA A 1 87 ? -8.524 -5.198 12.422 1.00 95.50 87 ALA A N 1
ATOM 685 C CA . ALA A 1 87 ? -8.307 -4.553 11.141 1.00 95.50 87 ALA A CA 1
ATOM 686 C C . ALA A 1 87 ? -8.195 -5.596 10.030 1.00 95.50 87 ALA A C 1
ATOM 688 O O . ALA A 1 87 ? -7.480 -6.593 10.160 1.00 95.50 87 ALA A O 1
ATOM 689 N N . ARG A 1 88 ? -8.884 -5.342 8.920 1.00 95.94 88 ARG A N 1
ATOM 690 C CA . ARG A 1 88 ? -8.708 -6.069 7.664 1.00 95.94 88 ARG A CA 1
ATOM 691 C C . ARG A 1 88 ? -8.207 -5.102 6.611 1.00 95.94 88 ARG A C 1
ATOM 693 O O . ARG A 1 88 ? -8.880 -4.113 6.339 1.00 95.94 88 ARG A O 1
ATOM 700 N N . VAL A 1 89 ? -7.070 -5.430 6.020 1.00 96.81 89 VAL A N 1
ATOM 701 C CA . VAL A 1 89 ? -6.463 -4.702 4.913 1.00 96.81 89 VAL A CA 1
ATOM 702 C C . VAL A 1 89 ? -6.545 -5.574 3.667 1.00 96.81 89 VAL A C 1
ATOM 704 O O . VAL A 1 89 ? -6.051 -6.702 3.670 1.00 96.81 89 VAL A O 1
ATOM 707 N N . HIS A 1 90 ? -7.172 -5.070 2.613 1.00 94.44 90 HIS A N 1
ATOM 708 C CA . HIS A 1 90 ? -7.090 -5.645 1.277 1.00 94.44 90 HIS A CA 1
ATOM 709 C C . HIS A 1 90 ? -6.215 -4.745 0.418 1.00 94.44 90 HIS A C 1
ATOM 711 O O . HIS A 1 90 ? -6.512 -3.566 0.268 1.00 94.44 90 HIS A O 1
ATOM 717 N N . VAL A 1 91 ? -5.155 -5.301 -0.152 1.00 91.75 91 VAL A N 1
ATOM 718 C CA . VAL A 1 91 ? -4.319 -4.620 -1.137 1.00 91.75 91 VAL A CA 1
ATOM 719 C C . VAL A 1 91 ? -4.685 -5.182 -2.501 1.00 91.75 91 VAL A C 1
ATOM 721 O O . VAL A 1 91 ? -4.334 -6.311 -2.830 1.00 91.75 91 VAL A O 1
ATOM 724 N N . LEU A 1 92 ? -5.419 -4.415 -3.291 1.00 87.62 92 LEU A N 1
ATOM 725 C CA . LEU A 1 92 ? -5.740 -4.751 -4.665 1.00 87.62 92 LEU A CA 1
ATOM 726 C C . LEU A 1 92 ? -4.605 -4.261 -5.555 1.00 87.62 92 LEU A C 1
ATOM 728 O O . LEU A 1 92 ? -4.379 -3.061 -5.671 1.00 87.62 92 LEU A O 1
ATOM 732 N N . LEU A 1 93 ? -3.886 -5.189 -6.167 1.00 84.25 93 LEU A N 1
ATOM 733 C CA . LEU A 1 93 ? -2.859 -4.925 -7.155 1.00 84.25 93 LEU A CA 1
ATOM 734 C C . LEU A 1 93 ? -3.422 -5.116 -8.563 1.00 84.25 93 LEU A C 1
ATOM 736 O O . LEU A 1 93 ? -4.372 -5.858 -8.802 1.00 84.25 93 LEU A O 1
ATOM 740 N N . LEU A 1 94 ? -2.791 -4.445 -9.515 1.00 75.44 94 LEU A N 1
ATOM 741 C CA . LEU A 1 94 ? -3.080 -4.622 -10.932 1.00 75.44 94 LEU A CA 1
ATOM 742 C C . LEU A 1 94 ? -2.694 -6.050 -11.347 1.00 75.44 94 LEU A C 1
ATOM 744 O O . LEU A 1 94 ? -1.633 -6.536 -10.952 1.00 75.44 94 LEU A O 1
ATOM 748 N N . ALA A 1 95 ? -3.537 -6.708 -12.139 1.00 72.31 95 ALA A N 1
ATOM 749 C CA . ALA A 1 95 ? -3.268 -8.051 -12.644 1.00 72.31 95 ALA A CA 1
ATOM 750 C C . ALA A 1 95 ? -1.901 -8.127 -13.344 1.00 72.31 95 ALA A C 1
ATOM 752 O O . ALA A 1 95 ? -1.586 -7.285 -14.191 1.00 72.31 95 ALA A O 1
ATOM 753 N N . ASN A 1 96 ? -1.109 -9.150 -13.006 1.00 65.81 96 ASN A N 1
ATOM 754 C 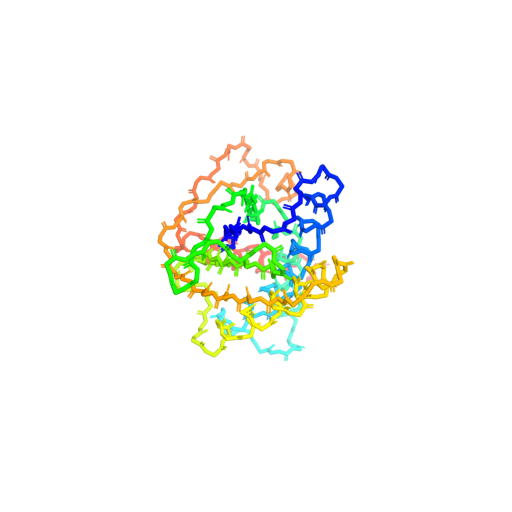CA . ASN A 1 96 ? 0.261 -9.351 -13.499 1.00 65.81 96 ASN A CA 1
ATOM 755 C C . ASN A 1 96 ? 1.256 -8.233 -13.136 1.00 65.81 96 ASN A C 1
ATOM 757 O O . ASN A 1 96 ? 2.321 -8.153 -13.741 1.00 65.81 96 ASN A O 1
ATOM 761 N N . ALA A 1 97 ? 0.935 -7.354 -12.185 1.00 63.09 97 ALA A N 1
ATOM 762 C CA . ALA A 1 97 ? 1.874 -6.312 -11.776 1.00 63.09 97 ALA A CA 1
ATOM 763 C C . ALA A 1 97 ? 2.979 -6.821 -10.847 1.00 63.09 97 ALA A C 1
ATOM 765 O O . ALA A 1 97 ? 3.968 -6.117 -10.668 1.00 63.09 97 ALA A O 1
ATOM 766 N N . VAL A 1 98 ? 2.774 -7.976 -10.204 1.00 63.75 98 VAL A N 1
ATOM 767 C CA . VAL A 1 98 ? 3.632 -8.488 -9.132 1.00 63.75 98 VAL A CA 1
ATOM 768 C C . VAL A 1 98 ? 3.572 -10.026 -9.113 1.00 63.75 98 VAL A C 1
ATOM 770 O O . VAL A 1 98 ? 2.487 -10.594 -8.981 1.00 63.75 98 VAL A O 1
ATOM 773 N N . TYR A 1 99 ? 4.710 -10.722 -9.216 1.00 67.31 99 TYR A N 1
ATOM 774 C CA . TYR A 1 99 ? 4.776 -12.186 -9.125 1.00 67.31 99 TYR A CA 1
ATOM 775 C C . TYR A 1 99 ? 4.426 -12.696 -7.710 1.00 67.31 99 TYR A C 1
ATOM 777 O O . TYR A 1 99 ? 4.458 -11.978 -6.711 1.00 67.31 99 TYR A O 1
ATOM 785 N N . THR A 1 100 ? 4.057 -13.977 -7.595 1.00 68.56 100 THR A N 1
ATOM 786 C CA . THR A 1 100 ? 3.494 -14.562 -6.356 1.00 68.56 100 THR A CA 1
ATOM 787 C C . THR A 1 100 ? 4.333 -14.377 -5.080 1.00 68.56 100 THR A C 1
ATOM 789 O O . THR A 1 100 ? 3.736 -14.058 -4.051 1.00 68.56 100 THR A O 1
ATOM 792 N N . PRO A 1 101 ? 5.668 -14.548 -5.091 1.00 74.56 101 PRO A N 1
ATOM 793 C CA . PRO A 1 101 ? 6.524 -14.274 -3.935 1.00 74.56 101 PRO A CA 1
ATOM 794 C C . PRO A 1 101 ? 6.409 -12.823 -3.452 1.00 74.56 101 PRO A C 1
ATOM 796 O O . PRO A 1 101 ? 6.210 -12.583 -2.265 1.00 74.56 101 PRO A O 1
ATOM 799 N N . TYR A 1 102 ? 6.381 -11.865 -4.374 1.00 78.38 102 TYR A N 1
ATOM 800 C CA . TYR A 1 102 ? 6.309 -10.444 -4.048 1.00 78.38 102 TYR A CA 1
ATOM 801 C C . TYR A 1 102 ? 4.951 -10.013 -3.484 1.00 78.38 102 TYR A C 1
ATOM 803 O O . TYR A 1 102 ? 4.868 -9.046 -2.732 1.00 78.38 102 TYR A O 1
ATOM 811 N N . ARG A 1 103 ? 3.867 -10.761 -3.744 1.00 83.06 103 ARG A N 1
ATOM 812 C CA . ARG A 1 103 ? 2.590 -10.534 -3.041 1.00 83.06 103 ARG A CA 1
ATOM 813 C C . ARG A 1 103 ? 2.733 -10.730 -1.532 1.00 83.06 103 ARG A C 1
ATOM 815 O O . ARG A 1 103 ? 2.118 -10.000 -0.759 1.00 83.06 103 ARG A O 1
ATOM 822 N N . GLN A 1 104 ? 3.549 -11.693 -1.103 1.00 86.00 104 GLN A N 1
ATOM 823 C CA . GLN A 1 104 ? 3.820 -11.902 0.319 1.00 86.00 104 GLN A CA 1
ATOM 824 C C . GLN A 1 104 ? 4.683 -10.777 0.894 1.00 86.00 104 GLN A C 1
ATOM 826 O O . GLN A 1 104 ? 4.425 -10.351 2.017 1.00 86.00 104 GLN A O 1
ATOM 831 N N . GLU A 1 105 ? 5.644 -10.268 0.122 1.00 88.06 105 GLU A N 1
ATOM 832 C CA . GLU A 1 105 ? 6.499 -9.136 0.507 1.00 88.06 105 GLU A CA 1
ATOM 833 C C . GLU A 1 105 ? 5.678 -7.850 0.668 1.00 88.06 105 GLU A C 1
ATOM 835 O O . GLU A 1 105 ? 5.721 -7.228 1.729 1.00 88.06 105 GLU A O 1
ATOM 840 N N . VAL A 1 106 ? 4.793 -7.537 -0.286 1.00 89.44 106 VAL A N 1
ATOM 841 C CA . VAL A 1 106 ? 3.834 -6.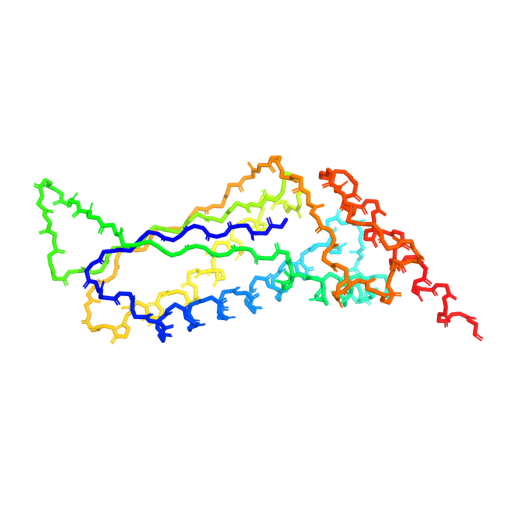423 -0.176 1.00 89.44 106 VAL A CA 1
ATOM 842 C C . VAL A 1 106 ? 2.929 -6.590 1.048 1.00 89.44 106 VAL A C 1
ATOM 844 O O . VAL A 1 106 ? 2.772 -5.656 1.838 1.00 89.44 106 VAL A O 1
ATOM 847 N N . ALA A 1 107 ? 2.356 -7.782 1.259 1.00 91.75 107 ALA A N 1
ATOM 848 C CA . ALA A 1 107 ? 1.522 -8.049 2.431 1.00 91.75 107 ALA A CA 1
ATOM 849 C C . ALA A 1 107 ? 2.297 -7.843 3.742 1.00 91.75 107 ALA A C 1
ATOM 851 O 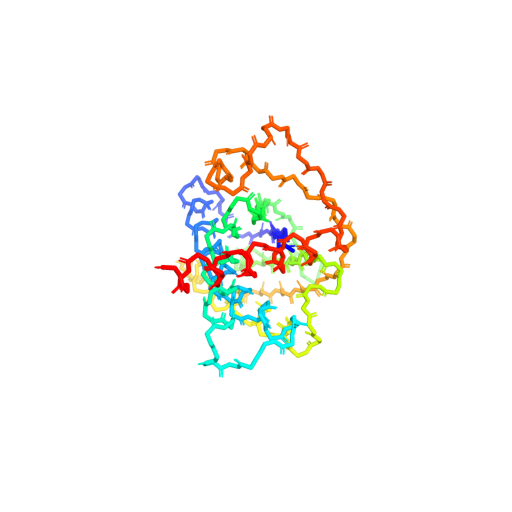O . ALA A 1 107 ? 1.753 -7.325 4.720 1.00 91.75 107 ALA A O 1
ATOM 852 N N . GLN A 1 108 ? 3.558 -8.272 3.776 1.00 93.12 108 GLN A N 1
ATOM 853 C CA . GLN A 1 108 ? 4.431 -8.155 4.935 1.00 93.12 108 GLN A CA 1
ATOM 854 C C . GLN A 1 108 ? 4.799 -6.694 5.207 1.00 93.12 108 GLN A C 1
ATOM 856 O O . GLN A 1 108 ? 4.638 -6.242 6.342 1.00 93.12 108 GLN A O 1
ATOM 861 N N . LYS A 1 109 ? 5.165 -5.928 4.176 1.00 93.19 109 LYS A N 1
ATOM 862 C CA . LYS A 1 109 ? 5.434 -4.490 4.284 1.00 93.19 109 LYS A CA 1
ATOM 863 C C . LYS A 1 109 ? 4.219 -3.733 4.830 1.00 93.19 109 LYS A C 1
ATOM 865 O O . LYS A 1 109 ? 4.339 -2.938 5.759 1.00 93.19 109 LYS A O 1
ATOM 870 N N . VAL A 1 110 ? 3.018 -4.039 4.334 1.00 95.00 110 VAL A N 1
ATOM 871 C CA . VAL A 1 110 ? 1.770 -3.444 4.843 1.00 95.00 110 VAL A CA 1
ATOM 872 C C . VAL A 1 110 ? 1.536 -3.786 6.319 1.00 95.00 110 VAL A C 1
ATOM 874 O O . VAL A 1 110 ? 1.143 -2.915 7.098 1.00 95.00 110 VAL A O 1
ATOM 877 N N . LYS A 1 111 ? 1.815 -5.027 6.745 1.00 96.19 111 LYS A N 1
ATOM 878 C CA . LYS A 1 111 ? 1.734 -5.412 8.167 1.00 96.19 111 LYS A CA 1
ATOM 879 C C . LYS A 1 111 ? 2.716 -4.628 9.030 1.00 96.19 111 LYS A C 1
ATOM 881 O O . LYS A 1 111 ? 2.335 -4.199 10.117 1.00 96.19 111 LYS A O 1
ATOM 886 N N . GLU A 1 112 ? 3.949 -4.457 8.567 1.00 96.00 112 GLU A N 1
ATOM 887 C CA . GLU A 1 112 ? 5.004 -3.732 9.285 1.00 96.00 112 GLU A CA 1
ATOM 888 C C . GLU A 1 112 ? 4.645 -2.266 9.521 1.00 96.00 112 GLU A C 1
ATOM 890 O O . GLU A 1 112 ? 4.959 -1.731 10.581 1.00 96.00 112 GLU A O 1
ATOM 895 N N . VAL A 1 113 ? 3.916 -1.652 8.588 1.00 96.06 113 VAL A N 1
ATOM 896 C CA . VAL A 1 113 ? 3.427 -0.274 8.711 1.00 96.06 113 VAL A CA 1
ATOM 897 C C . VAL A 1 113 ? 2.207 -0.175 9.624 1.00 96.06 113 VAL A C 1
ATOM 899 O O . VAL A 1 113 ? 2.163 0.655 10.530 1.00 96.06 113 VAL A O 1
ATOM 902 N N . ILE A 1 114 ? 1.196 -1.019 9.404 1.00 96.50 114 ILE A N 1
ATOM 903 C CA . ILE A 1 114 ? -0.112 -0.855 10.053 1.00 96.50 114 ILE A CA 1
ATOM 904 C C . ILE A 1 114 ? -0.114 -1.365 11.487 1.00 96.50 114 ILE A C 1
ATOM 906 O O . ILE A 1 114 ? -0.747 -0.771 12.362 1.00 96.50 114 ILE A O 1
ATOM 910 N N . LEU A 1 115 ? 0.594 -2.459 11.765 1.00 97.06 115 LEU A N 1
ATOM 911 C CA . LEU A 1 115 ? 0.552 -3.079 13.083 1.00 97.06 115 LEU A CA 1
ATOM 912 C C . LEU A 1 115 ? 1.036 -2.140 14.207 1.00 97.06 115 LEU A C 1
ATOM 914 O O . LEU A 1 115 ? 0.351 -2.083 15.231 1.00 97.06 115 LEU A O 1
ATOM 918 N N . PRO A 1 116 ? 2.152 -1.394 14.072 1.00 96.50 116 PRO A N 1
ATOM 919 C CA . PRO A 1 116 ? 2.568 -0.415 15.077 1.00 96.50 116 PRO A CA 1
ATOM 920 C C . PRO A 1 116 ? 1.551 0.711 15.276 1.00 96.50 116 PRO A C 1
ATOM 922 O O . PRO A 1 116 ? 1.263 1.064 16.420 1.00 96.50 116 PRO A O 1
ATOM 925 N N . ILE A 1 117 ? 0.963 1.222 14.186 1.00 96.31 117 ILE A N 1
ATOM 926 C CA . ILE A 1 117 ? -0.052 2.284 14.237 1.00 96.31 117 ILE A CA 1
ATOM 927 C C . ILE A 1 117 ? -1.260 1.812 15.052 1.00 96.31 117 ILE A C 1
ATOM 929 O O . ILE A 1 117 ? -1.666 2.484 15.996 1.00 96.31 117 ILE A O 1
ATOM 933 N N . LEU A 1 118 ? -1.786 0.615 14.779 1.00 96.00 118 LEU A N 1
ATOM 934 C CA . LEU A 1 118 ? -2.917 0.061 15.534 1.00 96.00 118 LEU A CA 1
ATOM 935 C C . LEU A 1 118 ? -2.561 -0.234 17.000 1.00 96.00 118 LEU A C 1
ATOM 937 O O . LEU A 1 118 ? -3.377 -0.007 17.898 1.00 96.00 118 LEU A O 1
ATOM 941 N N . LYS A 1 119 ? -1.336 -0.707 17.264 1.00 95.75 119 LYS A N 1
ATOM 942 C CA . LYS A 1 119 ? -0.842 -0.987 18.624 1.00 95.75 119 LYS A CA 1
ATOM 943 C C . LYS A 1 119 ? -0.673 0.269 19.479 1.00 95.75 119 LYS A C 1
ATOM 945 O O . LYS A 1 119 ? -0.669 0.146 20.702 1.00 95.75 119 LYS A O 1
ATOM 950 N N . SER A 1 120 ? -0.576 1.455 18.876 1.00 94.62 120 SER A N 1
ATOM 951 C CA . SER A 1 120 ? -0.510 2.724 19.618 1.00 94.62 120 SER A CA 1
ATOM 952 C C . SER A 1 120 ? -1.742 2.972 20.502 1.00 94.62 120 SER A C 1
ATOM 954 O O . SER A 1 120 ? -1.644 3.667 21.508 1.00 94.62 120 SER A O 1
ATOM 956 N N . SER A 1 121 ? -2.871 2.318 20.199 1.00 91.62 121 SER A N 1
ATOM 957 C CA . SER A 1 121 ? -4.087 2.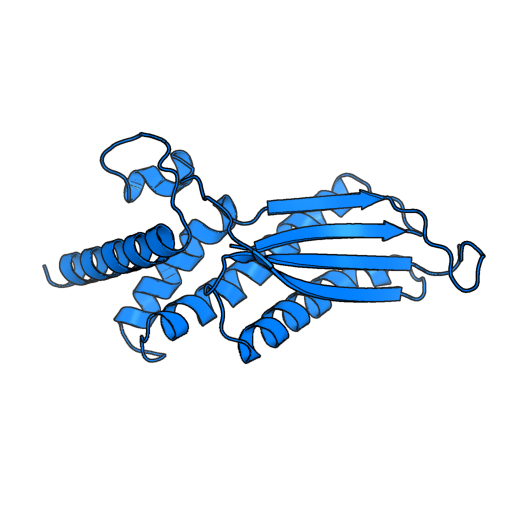334 21.024 1.00 91.62 121 SER A CA 1
ATOM 958 C C . SER A 1 121 ? -3.947 1.635 22.385 1.00 91.62 121 SER A C 1
ATOM 960 O O . SER A 1 121 ? -4.839 1.746 23.225 1.00 91.62 121 SER A O 1
ATOM 962 N N . GLY A 1 122 ? -2.873 0.867 22.606 1.00 94.69 122 GLY A N 1
ATOM 963 C CA . GLY A 1 122 ? -2.653 0.081 23.825 1.00 94.69 122 GLY A CA 1
ATOM 964 C C . GLY A 1 122 ? -3.496 -1.197 23.932 1.00 94.69 122 GLY A C 1
ATOM 965 O O . GLY A 1 122 ? -3.366 -1.932 24.911 1.00 94.69 122 GLY A O 1
ATOM 966 N N . LYS A 1 123 ? -4.338 -1.492 22.937 1.00 93.81 123 LYS A N 1
ATOM 967 C CA . LYS A 1 123 ? -5.180 -2.693 22.885 1.00 93.81 123 LYS A CA 1
ATOM 968 C C . LYS A 1 123 ? -4.507 -3.829 22.096 1.00 93.81 123 LYS A C 1
ATOM 970 O O . LYS A 1 123 ? -3.705 -3.567 21.194 1.00 93.81 123 LYS A O 1
ATOM 975 N N . PRO A 1 124 ? -4.840 -5.102 22.375 1.00 94.06 124 PRO A N 1
ATOM 976 C CA . PRO A 1 124 ? -4.535 -6.219 21.485 1.00 94.06 124 PRO A CA 1
ATOM 977 C C . PRO A 1 124 ? -5.022 -5.962 20.051 1.00 94.06 124 PRO A C 1
ATOM 979 O O . PRO A 1 124 ? -6.100 -5.407 19.855 1.00 94.06 124 PRO A O 1
ATOM 982 N N . VAL A 1 125 ? -4.243 -6.390 19.052 1.00 95.19 125 VAL A N 1
ATOM 983 C CA . VAL A 1 125 ? -4.546 -6.166 17.628 1.00 95.19 125 VAL A CA 1
ATOM 984 C C . VAL A 1 125 ? -4.715 -7.494 16.891 1.00 95.19 125 VAL A C 1
ATOM 986 O O . VAL A 1 125 ? -3.818 -8.340 16.906 1.00 95.19 125 VAL A O 1
ATOM 989 N N . HIS A 1 126 ? -5.834 -7.640 16.186 1.00 93.69 126 HIS A N 1
ATOM 990 C CA . HIS A 1 126 ? -6.090 -8.686 15.201 1.00 93.69 126 HIS A CA 1
ATOM 991 C C . HIS A 1 126 ? -6.001 -8.083 13.799 1.00 93.69 126 HIS A C 1
ATOM 993 O O . HIS A 1 126 ? -6.896 -7.354 13.377 1.00 93.69 126 HIS A O 1
ATOM 999 N N . LEU A 1 127 ? -4.910 -8.370 13.088 1.00 95.44 127 LEU A N 1
ATOM 1000 C CA . LEU A 1 127 ? -4.646 -7.817 11.763 1.00 95.44 127 LEU A CA 1
ATOM 1001 C C . LEU A 1 127 ? -4.693 -8.915 10.698 1.00 95.44 127 LEU A C 1
ATOM 1003 O O . LEU A 1 127 ? -3.925 -9.877 10.749 1.00 95.44 127 LEU A O 1
ATOM 1007 N N . PHE A 1 128 ? -5.561 -8.727 9.709 1.00 95.19 128 PHE A N 1
ATOM 1008 C CA . PHE A 1 128 ? -5.633 -9.532 8.495 1.00 95.19 128 PHE A CA 1
ATOM 1009 C C . PHE A 1 128 ? -5.155 -8.675 7.329 1.00 95.19 128 PHE A C 1
ATOM 1011 O O . PHE A 1 128 ? -5.647 -7.564 7.153 1.00 95.19 128 PHE A O 1
ATOM 1018 N N . VAL A 1 129 ? -4.213 -9.184 6.542 1.00 95.94 129 VAL A N 1
ATOM 1019 C CA . VAL A 1 129 ? -3.756 -8.521 5.317 1.00 95.94 129 VAL A CA 1
ATOM 1020 C C . VAL A 1 129 ? -3.824 -9.535 4.194 1.00 95.94 129 VAL A C 1
ATOM 1022 O O . VAL A 1 129 ? -3.244 -10.616 4.325 1.00 95.94 129 VAL A O 1
ATOM 1025 N N . ASP A 1 130 ? -4.539 -9.178 3.137 1.00 92.94 130 ASP A N 1
ATOM 1026 C CA . ASP A 1 130 ? -4.651 -9.953 1.909 1.00 92.94 130 ASP A CA 1
ATOM 1027 C C . ASP A 1 130 ? -4.226 -9.099 0.714 1.00 92.94 130 ASP A C 1
ATOM 1029 O O . ASP A 1 130 ? -4.403 -7.878 0.722 1.00 92.94 130 ASP A O 1
ATOM 1033 N N . VAL A 1 131 ? -3.655 -9.747 -0.296 1.00 90.38 131 VAL A N 1
ATOM 1034 C CA . VAL A 1 131 ? -3.193 -9.108 -1.528 1.00 90.38 131 VAL A CA 1
ATOM 1035 C C . VAL A 1 131 ? -3.879 -9.798 -2.697 1.00 90.38 131 VAL A C 1
ATOM 1037 O O . VAL A 1 131 ? -3.615 -10.964 -2.992 1.00 90.38 131 VAL A O 1
ATOM 1040 N N . ILE A 1 132 ? -4.770 -9.065 -3.353 1.00 86.31 132 ILE A N 1
ATOM 1041 C CA . ILE A 1 132 ? -5.646 -9.555 -4.415 1.00 86.31 132 ILE A CA 1
ATOM 1042 C C . ILE A 1 132 ? -5.215 -8.900 -5.722 1.00 86.31 132 ILE A C 1
ATOM 1044 O O . ILE A 1 132 ? -4.849 -7.733 -5.737 1.00 86.31 132 ILE A O 1
ATOM 1048 N N . GLU A 1 133 ? -5.272 -9.628 -6.830 1.00 81.38 133 GLU A N 1
ATOM 1049 C CA . GLU A 1 133 ? -5.074 -9.045 -8.157 1.00 81.38 133 GLU A CA 1
ATOM 1050 C C . GLU A 1 133 ? -6.416 -8.785 -8.837 1.00 81.38 133 GLU A C 1
ATOM 1052 O O . GLU A 1 133 ? -7.339 -9.596 -8.740 1.00 81.38 133 GLU A O 1
ATOM 1057 N N . GLY A 1 134 ? -6.514 -7.666 -9.550 1.00 69.62 134 GLY A N 1
ATOM 1058 C CA . GLY A 1 134 ? -7.694 -7.302 -10.322 1.00 69.62 134 GLY A CA 1
ATOM 1059 C C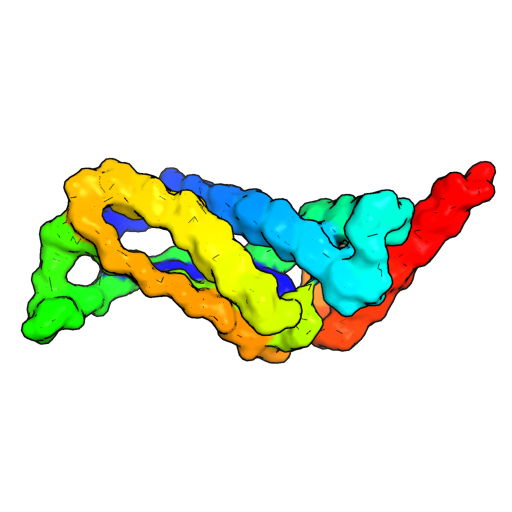 . GLY A 1 134 ? -7.346 -6.541 -11.595 1.00 69.62 134 GLY A C 1
ATOM 1060 O O . GLY A 1 134 ? -6.279 -5.935 -11.723 1.00 69.62 134 GLY A O 1
ATOM 1061 N N . GLU A 1 135 ? -8.266 -6.567 -12.554 1.00 69.75 135 GLU A N 1
ATOM 1062 C CA . GLU A 1 135 ? -8.215 -5.664 -13.699 1.00 69.75 135 GLU A CA 1
ATOM 1063 C C . GLU A 1 135 ? -8.662 -4.280 -13.233 1.00 69.75 135 GLU A C 1
ATOM 1065 O O . GLU A 1 135 ? -9.809 -4.083 -12.833 1.00 69.75 135 GLU A O 1
ATOM 1070 N N . VAL A 1 136 ? -7.727 -3.335 -13.233 1.00 64.25 136 VAL A N 1
ATOM 1071 C CA . VAL A 1 136 ? -7.985 -1.943 -12.873 1.00 64.25 136 VAL A CA 1
ATOM 1072 C C . VAL A 1 136 ? -7.459 -1.079 -14.003 1.00 64.25 136 VAL A C 1
ATOM 1074 O O . VAL A 1 136 ? -6.279 -1.145 -14.349 1.00 64.25 136 VAL A O 1
ATOM 1077 N N . ASP A 1 137 ? -8.352 -0.286 -14.577 1.00 69.81 137 ASP A N 1
ATOM 1078 C CA . ASP A 1 137 ? -7.995 0.749 -15.529 1.00 69.81 137 ASP A CA 1
ATOM 1079 C C . ASP A 1 137 ? -7.421 1.956 -14.791 1.00 69.81 137 ASP A C 1
ATOM 1081 O O . ASP A 1 137 ? -7.910 2.352 -13.732 1.00 69.81 137 ASP A O 1
ATOM 1085 N N . MET A 1 138 ? -6.375 2.549 -15.353 1.00 71.00 138 MET A N 1
ATOM 1086 C CA . MET A 1 138 ? -5.588 3.547 -14.646 1.00 71.00 138 MET A CA 1
ATOM 1087 C C . MET A 1 138 ? -5.546 4.869 -15.376 1.00 71.00 138 MET A C 1
ATOM 1089 O O . MET A 1 138 ? -5.158 4.934 -16.538 1.00 71.00 138 MET A O 1
ATOM 1093 N N . THR A 1 139 ? -5.841 5.941 -14.664 1.00 70.06 139 THR A N 1
ATOM 1094 C CA . THR A 1 139 ? -5.663 7.293 -15.183 1.00 70.06 139 THR A CA 1
ATOM 1095 C C . THR A 1 139 ? -4.233 7.767 -14.930 1.00 70.06 139 THR A C 1
ATOM 1097 O O . THR A 1 139 ? -3.626 7.428 -13.914 1.00 70.06 139 THR A O 1
ATOM 1100 N N . LEU A 1 140 ? -3.683 8.563 -15.845 1.00 66.19 140 LEU A N 1
ATOM 1101 C CA . LEU A 1 140 ? -2.429 9.292 -15.640 1.00 66.19 140 LEU A CA 1
ATOM 1102 C C . LEU A 1 140 ? -2.737 10.703 -15.111 1.00 66.19 140 LEU A C 1
ATOM 1104 O O . LEU A 1 140 ? -3.123 11.545 -15.923 1.00 66.19 140 LEU A O 1
ATOM 1108 N N . PRO A 1 141 ? -2.612 10.984 -13.799 1.00 62.91 141 PRO A N 1
ATOM 1109 C CA . PRO A 1 141 ? -2.832 12.329 -13.273 1.00 62.91 141 PRO A CA 1
ATOM 1110 C C . PRO A 1 141 ? -1.935 13.363 -13.965 1.00 62.91 141 PRO A C 1
ATOM 1112 O O . PRO A 1 141 ? -0.715 13.312 -13.873 1.00 62.91 141 PRO A O 1
ATOM 1115 N N . LYS A 1 142 ? -2.517 14.313 -14.698 1.00 65.31 142 LYS A N 1
ATOM 1116 C CA . LYS A 1 142 ? -1.750 15.249 -15.536 1.00 65.31 142 LYS A CA 1
ATOM 1117 C C . LYS A 1 142 ? -0.651 16.007 -14.776 1.00 65.31 142 LYS A C 1
ATOM 1119 O O . LYS A 1 142 ? 0.430 16.206 -15.316 1.00 65.31 142 LYS A O 1
ATOM 1124 N N . ASP A 1 143 ? -0.919 16.418 -13.545 1.00 66.25 143 ASP A N 1
ATOM 1125 C CA . ASP A 1 143 ? -0.014 17.158 -12.661 1.00 66.25 143 ASP A CA 1
ATOM 1126 C C . ASP A 1 143 ? 1.251 16.373 -12.281 1.00 66.25 143 ASP A C 1
ATOM 1128 O O . ASP A 1 143 ? 2.333 16.949 -12.190 1.00 66.25 143 ASP A O 1
ATOM 1132 N N . LEU A 1 144 ? 1.141 15.054 -12.132 1.00 61.28 144 LEU A N 1
ATOM 1133 C CA . LEU A 1 144 ? 2.278 14.179 -11.829 1.00 61.28 144 LEU A CA 1
ATOM 1134 C C . LEU A 1 144 ? 3.029 13.725 -13.091 1.00 61.28 144 LEU A C 1
ATOM 1136 O O . LEU A 1 144 ? 4.154 13.230 -13.007 1.00 61.28 144 LEU A O 1
ATOM 1140 N N . PHE A 1 145 ? 2.420 13.905 -14.266 1.00 63.66 145 PHE A N 1
ATOM 1141 C CA . PHE A 1 145 ? 2.896 13.335 -15.525 1.00 63.66 145 PHE A CA 1
ATOM 1142 C C . PHE A 1 145 ? 3.204 14.351 -16.621 1.00 63.66 145 PHE A C 1
ATOM 1144 O O . PHE A 1 145 ? 3.657 13.950 -17.691 1.00 63.66 145 PHE A O 1
ATOM 1151 N N . GLU A 1 146 ? 3.017 15.647 -16.381 1.00 62.91 146 GLU A N 1
ATOM 1152 C CA . GLU A 1 146 ? 3.363 16.719 -17.321 1.00 62.91 146 GLU A CA 1
ATOM 1153 C C . GLU A 1 146 ? 4.803 16.611 -17.884 1.00 62.91 146 GLU A C 1
ATOM 1155 O O . GLU A 1 146 ? 4.979 16.841 -19.081 1.00 62.91 146 GLU A O 1
ATOM 1160 N N . PRO A 1 147 ? 5.826 16.154 -17.123 1.00 61.88 147 PRO A N 1
ATOM 1161 C CA . PRO A 1 147 ? 7.161 15.904 -17.683 1.00 61.88 147 PRO A CA 1
ATOM 1162 C C . PRO A 1 147 ? 7.231 14.723 -18.672 1.00 61.88 147 PRO A C 1
ATOM 1164 O O . PRO A 1 147 ? 8.126 14.673 -19.519 1.00 61.88 147 PRO A O 1
ATOM 1167 N N . TYR A 1 148 ? 6.306 13.765 -18.571 1.00 56.62 148 TYR A N 1
ATOM 1168 C CA . TYR A 1 148 ? 6.309 12.501 -19.317 1.00 56.62 148 TYR A CA 1
ATOM 1169 C C . TYR A 1 148 ? 5.276 12.479 -20.464 1.00 56.62 148 TYR A C 1
ATOM 1171 O O . TYR A 1 148 ? 5.478 11.786 -21.462 1.00 56.62 148 TYR A O 1
ATOM 1179 N N . LEU A 1 149 ? 4.207 13.284 -20.389 1.00 55.72 149 LEU A N 1
ATOM 1180 C CA . LEU A 1 149 ? 3.113 13.336 -21.365 1.00 55.72 149 LEU A CA 1
ATOM 1181 C C . LEU A 1 149 ? 3.156 14.617 -22.213 1.00 55.72 149 LEU A C 1
ATOM 1183 O O . LEU A 1 149 ? 2.794 15.694 -21.753 1.00 55.72 149 LEU A O 1
ATOM 1187 N N . ARG A 1 150 ? 3.530 14.495 -23.497 1.00 51.75 150 ARG A N 1
ATOM 1188 C CA . ARG A 1 150 ? 3.468 15.617 -24.462 1.00 51.75 150 ARG A CA 1
ATOM 1189 C C . ARG A 1 150 ? 2.045 15.975 -24.916 1.00 51.75 150 ARG A C 1
ATOM 1191 O O . ARG A 1 150 ? 1.843 17.095 -25.367 1.00 51.75 150 ARG A O 1
ATOM 1198 N N . ASP A 1 151 ? 1.082 15.062 -24.768 1.00 53.31 151 ASP A N 1
ATOM 1199 C CA . ASP A 1 151 ? -0.334 15.284 -25.088 1.00 53.31 151 ASP A CA 1
ATOM 1200 C C . ASP A 1 151 ? -1.186 15.105 -23.827 1.00 53.31 151 ASP A C 1
ATOM 1202 O O . ASP A 1 151 ? -1.350 14.002 -23.302 1.00 53.31 151 ASP A O 1
ATOM 1206 N N . ALA A 1 152 ? -1.695 16.228 -23.327 1.00 44.75 152 ALA A N 1
ATOM 1207 C CA . ALA A 1 152 ? -2.362 16.387 -22.041 1.00 44.75 152 ALA A CA 1
ATOM 1208 C C . ALA A 1 152 ? -3.837 15.943 -22.046 1.00 44.75 152 ALA A C 1
ATOM 1210 O O . ALA A 1 152 ? -4.728 16.743 -21.753 1.00 44.75 152 ALA A O 1
ATOM 1211 N N . SER A 1 153 ? -4.103 14.683 -22.375 1.00 51.72 153 SER A N 1
ATOM 1212 C CA . SER A 1 153 ? -5.393 14.051 -22.085 1.00 51.72 153 SER A CA 1
ATOM 1213 C C . SER A 1 153 ? -5.204 12.978 -21.024 1.00 51.72 153 SER A C 1
ATOM 1215 O O . SER A 1 153 ? -4.255 12.200 -21.136 1.00 51.72 153 SER A O 1
ATOM 1217 N N . ASP A 1 154 ? -6.123 12.892 -20.064 1.00 56.62 154 ASP A N 1
ATOM 1218 C CA . ASP A 1 154 ? -6.220 11.765 -19.137 1.00 56.62 154 ASP A CA 1
ATOM 1219 C C . ASP A 1 154 ? -6.265 10.464 -19.950 1.00 56.62 154 ASP A C 1
ATOM 1221 O O . ASP A 1 154 ? -7.264 10.142 -20.598 1.00 56.62 154 ASP A O 1
ATOM 1225 N N . LYS A 1 155 ? -5.140 9.744 -20.005 1.00 65.94 155 LYS A N 1
ATOM 1226 C CA . LYS A 1 155 ? -5.079 8.444 -20.670 1.00 65.94 155 LYS A CA 1
ATOM 1227 C C . LYS A 1 155 ? -5.467 7.391 -19.654 1.00 65.94 155 LYS A C 1
ATOM 1229 O O . LYS A 1 155 ? -4.845 7.294 -18.601 1.00 65.94 155 LYS A O 1
ATOM 1234 N N . LEU A 1 156 ? -6.483 6.616 -20.008 1.00 72.06 156 LEU A N 1
ATOM 1235 C CA . LEU A 1 156 ? -6.836 5.392 -19.316 1.00 72.06 156 LEU A CA 1
ATOM 1236 C C . LEU A 1 156 ? -5.922 4.271 -19.834 1.00 72.06 156 LEU A C 1
ATOM 1238 O O . LEU A 1 156 ? -5.902 3.991 -21.034 1.00 72.06 156 LEU A O 1
ATOM 1242 N N . LEU A 1 157 ? -5.139 3.659 -18.955 1.00 72.50 157 LEU A N 1
ATOM 1243 C CA . LEU A 1 157 ? -4.268 2.533 -19.255 1.00 72.50 157 LEU A CA 1
ATOM 1244 C C . LEU A 1 157 ? -4.870 1.260 -18.666 1.00 72.50 157 LEU A C 1
ATOM 1246 O O . LEU A 1 157 ? -5.043 1.154 -17.455 1.00 72.50 157 LEU A O 1
ATOM 1250 N N . THR A 1 158 ? -5.125 0.279 -19.526 1.00 74.94 158 THR A N 1
ATOM 1251 C CA . THR A 1 158 ? -5.376 -1.105 -19.104 1.00 74.94 158 THR A CA 1
ATOM 1252 C C . THR A 1 158 ? -4.097 -1.702 -18.503 1.00 74.94 158 THR A C 1
ATOM 1254 O O . THR A 1 158 ? -3.013 -1.178 -18.783 1.00 74.94 158 THR A O 1
ATOM 1257 N N . PRO A 1 159 ? -4.154 -2.833 -17.770 1.00 71.19 159 PRO A N 1
ATOM 1258 C CA . PRO A 1 159 ? -2.962 -3.460 -17.196 1.00 71.19 159 PRO A CA 1
ATOM 1259 C C . PRO A 1 159 ? -1.772 -3.614 -18.160 1.00 71.19 159 PRO A C 1
ATOM 1261 O O . PRO A 1 159 ? -0.647 -3.235 -17.837 1.00 71.19 159 PRO A O 1
ATOM 1264 N N . GLY A 1 160 ? -2.019 -4.088 -19.387 1.00 72.62 160 GLY A N 1
ATOM 1265 C CA . GLY A 1 160 ? -0.979 -4.204 -20.417 1.00 72.62 160 GLY A CA 1
ATOM 1266 C C . GLY A 1 160 ? -0.455 -2.852 -20.921 1.00 72.62 160 GLY A C 1
ATOM 1267 O O . GLY A 1 160 ? 0.724 -2.729 -21.251 1.00 72.62 160 GLY A O 1
ATOM 1268 N N . GLY A 1 161 ? -1.303 -1.820 -20.933 1.00 78.69 161 GLY A N 1
ATOM 1269 C CA . GLY A 1 161 ? -0.916 -0.450 -21.273 1.00 78.69 161 GLY A CA 1
ATOM 1270 C C . GLY A 1 161 ? 0.042 0.172 -20.255 1.00 78.69 161 GLY A C 1
ATOM 1271 O O . GLY A 1 161 ? 0.923 0.934 -20.644 1.00 78.69 161 GLY A O 1
ATOM 1272 N N . VAL A 1 162 ? -0.066 -0.198 -18.975 1.00 78.25 162 VAL A N 1
ATOM 1273 C CA . VAL A 1 162 ? 0.851 0.248 -17.907 1.00 78.25 162 VAL A CA 1
ATOM 1274 C C . VAL A 1 162 ? 2.269 -0.233 -18.160 1.00 78.25 162 VAL A C 1
ATOM 1276 O O . VAL A 1 162 ? 3.212 0.555 -18.131 1.00 78.25 162 VAL A O 1
ATOM 1279 N N . VAL A 1 163 ? 2.408 -1.529 -18.441 1.00 80.06 163 VAL A N 1
ATOM 1280 C CA . VAL A 1 163 ? 3.695 -2.167 -18.731 1.00 80.06 163 VAL A CA 1
ATOM 1281 C C . VAL A 1 163 ? 4.349 -1.500 -19.938 1.00 80.06 163 VAL A C 1
ATOM 1283 O O . VAL A 1 163 ? 5.509 -1.098 -19.874 1.00 80.06 163 VAL A O 1
ATOM 1286 N N . GLN A 1 164 ? 3.588 -1.314 -21.020 1.00 82.25 164 GLN A N 1
ATOM 1287 C CA . GLN A 1 164 ? 4.075 -0.647 -22.229 1.00 82.25 164 GLN A CA 1
ATOM 1288 C C . GLN A 1 164 ? 4.502 0.799 -21.962 1.00 82.25 164 GLN A C 1
ATOM 1290 O O . GLN A 1 164 ? 5.544 1.229 -22.457 1.00 82.25 164 GLN A O 1
ATOM 1295 N N . PHE A 1 165 ? 3.725 1.536 -21.167 1.00 82.44 165 PHE A N 1
ATOM 1296 C CA . PHE A 1 165 ? 4.026 2.917 -20.810 1.00 82.44 165 PHE A CA 1
ATOM 1297 C C . PHE A 1 165 ? 5.336 3.033 -20.019 1.00 82.44 165 PHE A C 1
ATOM 1299 O O . PHE A 1 165 ? 6.221 3.786 -20.423 1.00 82.44 165 PHE A O 1
ATOM 1306 N N . ILE A 1 166 ? 5.503 2.260 -18.939 1.00 82.62 166 ILE A N 1
ATOM 1307 C CA . ILE A 1 166 ? 6.719 2.336 -18.114 1.00 82.62 166 ILE A CA 1
ATOM 1308 C C . ILE A 1 166 ? 7.953 1.873 -18.896 1.00 82.62 166 ILE A C 1
ATOM 1310 O O . ILE A 1 166 ? 9.009 2.501 -18.799 1.00 82.62 166 ILE A O 1
ATOM 1314 N N . MET A 1 167 ? 7.824 0.834 -19.727 1.00 84.81 167 MET A N 1
ATOM 1315 C CA . MET A 1 167 ? 8.901 0.403 -20.624 1.00 84.81 167 MET A CA 1
ATOM 1316 C C . MET A 1 167 ? 9.317 1.519 -21.588 1.00 84.81 167 MET A C 1
ATOM 1318 O O . MET A 1 167 ? 10.509 1.786 -21.738 1.00 84.81 167 MET A O 1
ATOM 1322 N N . ALA A 1 168 ? 8.352 2.198 -22.215 1.00 85.81 168 ALA A N 1
ATOM 1323 C CA . ALA A 1 168 ? 8.628 3.286 -23.148 1.00 85.81 168 ALA A CA 1
ATOM 1324 C C . ALA A 1 168 ? 9.334 4.471 -22.468 1.00 85.81 168 ALA A C 1
ATOM 1326 O O . ALA A 1 168 ? 10.334 4.966 -22.993 1.00 85.81 168 ALA A O 1
ATOM 1327 N N . GLU A 1 169 ? 8.871 4.894 -21.288 1.00 84.81 169 GLU A N 1
ATOM 1328 C CA . GLU A 1 169 ? 9.515 5.987 -20.550 1.00 84.81 169 GLU A CA 1
ATOM 1329 C C . GLU A 1 169 ? 10.910 5.600 -20.043 1.00 84.81 169 GLU A C 1
ATOM 1331 O O . GLU A 1 169 ? 11.827 6.420 -20.101 1.00 84.81 169 GLU A O 1
ATOM 1336 N N . THR A 1 170 ? 11.116 4.340 -19.649 1.00 86.25 170 THR A N 1
ATOM 1337 C CA . THR A 1 170 ? 12.442 3.829 -19.267 1.00 86.25 170 THR A CA 1
ATOM 1338 C C . THR A 1 170 ? 13.420 3.894 -20.440 1.00 86.25 170 THR A C 1
ATOM 1340 O O . THR A 1 170 ? 14.512 4.444 -20.302 1.00 86.25 170 THR A O 1
ATOM 1343 N N . MET A 1 171 ? 13.032 3.390 -21.618 1.00 88.69 171 MET A N 1
ATOM 1344 C CA . MET A 1 171 ? 13.893 3.416 -22.810 1.00 88.69 171 MET A CA 1
ATOM 1345 C C . MET A 1 171 ? 14.227 4.847 -23.247 1.00 88.69 171 MET A C 1
ATOM 1347 O O . MET A 1 171 ? 15.381 5.157 -23.531 1.00 88.69 171 MET A O 1
ATOM 1351 N N . LYS A 1 172 ? 13.243 5.748 -23.216 1.00 86.88 172 LYS A N 1
ATOM 1352 C CA . LYS A 1 172 ? 13.423 7.170 -23.539 1.00 86.88 172 LYS A CA 1
ATOM 1353 C C . LYS A 1 172 ? 14.366 7.884 -22.567 1.00 86.88 172 LYS A C 1
ATOM 1355 O O . LYS A 1 172 ? 15.204 8.674 -22.997 1.00 86.88 172 LYS A O 1
ATOM 1360 N N . ALA A 1 173 ? 14.257 7.615 -21.266 1.00 85.94 173 ALA A N 1
ATOM 1361 C CA . ALA A 1 173 ? 15.179 8.161 -20.272 1.00 85.94 173 ALA A CA 1
ATOM 1362 C C . ALA A 1 173 ? 16.620 7.669 -20.511 1.00 85.94 173 ALA A C 1
ATOM 1364 O O . ALA A 1 173 ? 17.553 8.470 -20.503 1.00 85.94 173 ALA A O 1
ATOM 1365 N N . LEU A 1 174 ? 16.795 6.383 -20.833 1.00 87.38 174 LEU A N 1
ATOM 1366 C CA . LEU A 1 174 ? 18.102 5.804 -21.163 1.00 87.38 174 LEU A CA 1
ATOM 1367 C C . LEU A 1 174 ? 18.725 6.396 -22.437 1.00 87.38 174 LEU A C 1
ATOM 1369 O O . LEU A 1 174 ? 19.946 6.546 -22.495 1.00 87.38 174 LEU A O 1
ATOM 1373 N N . GLU A 1 175 ? 17.920 6.724 -23.452 1.00 86.88 175 GLU A N 1
ATOM 1374 C CA . GLU A 1 175 ? 18.377 7.385 -24.684 1.00 86.88 175 GLU A CA 1
ATOM 1375 C C . GLU A 1 175 ? 18.874 8.812 -24.425 1.00 86.88 175 GLU A C 1
ATOM 1377 O O . GLU A 1 175 ? 19.932 9.187 -24.929 1.00 86.88 175 GLU A O 1
ATOM 1382 N N . ASN A 1 176 ? 18.161 9.583 -23.599 1.00 78.38 176 ASN A N 1
ATOM 1383 C CA . ASN A 1 176 ? 18.536 10.963 -23.270 1.00 78.38 176 ASN A CA 1
ATOM 1384 C C . ASN A 1 176 ? 19.849 11.060 -22.479 1.00 78.38 176 ASN A C 1
ATOM 1386 O O . ASN A 1 176 ? 20.538 12.066 -22.580 1.00 78.38 176 ASN A O 1
ATOM 1390 N N . GLU A 1 177 ? 20.221 10.025 -21.722 1.00 69.75 177 GLU A N 1
ATOM 1391 C CA . GLU A 1 177 ? 21.501 9.975 -21.001 1.00 69.75 177 GLU A CA 1
ATOM 1392 C C . GLU A 1 177 ? 22.699 9.549 -21.872 1.00 69.75 177 GLU A C 1
ATOM 1394 O O . GLU A 1 177 ? 23.831 9.501 -21.386 1.00 69.75 177 GLU A O 1
ATOM 1399 N N . ARG A 1 178 ? 22.468 9.173 -23.136 1.00 59.62 178 ARG A N 1
ATOM 1400 C CA . ARG A 1 178 ? 23.529 8.823 -24.100 1.00 59.62 178 ARG A CA 1
ATOM 1401 C C . ARG A 1 178 ? 23.959 10.004 -24.979 1.00 59.62 178 ARG A C 1
ATOM 1403 O O . ARG A 1 178 ? 24.928 9.850 -25.723 1.00 59.62 178 ARG A O 1
ATOM 1410 N N . VAL A 1 179 ? 23.236 11.124 -24.918 1.00 48.47 179 VAL A N 1
ATOM 1411 C CA . VAL A 1 179 ? 23.494 12.382 -25.647 1.00 48.47 179 VAL A CA 1
ATOM 1412 C C . VAL A 1 179 ? 24.240 13.352 -24.741 1.00 48.47 179 VAL A C 1
ATOM 1414 O O . VAL A 1 179 ? 25.181 14.000 -25.249 1.00 48.47 179 VAL A O 1
#

Secondary structure (DSSP, 8-state):
--EEEEEEESS---HHHHHHHHHHHHHHHHHHHHHHHHHHTTPPTTSHHHHHHHHHHHHHGGGG-EEEEEE----BTTB--SSSEEEEEEEEEETTSS-HHHHHHHHHHHHHHHHHHHHTTSS-EEEEEEEEEE---EE--HHHHTTT-SS-S--EE-HHHHHHHHHHHHHHHHHHTT-

Organism: NCBI:txid3020863